Protein AF-A0A7Z9FI99-F1 (afdb_monomer_lite)

Radius of gyration: 25.98 Å; chains: 1; bounding box: 63×35×68 Å

Structure (mmCIF, N/CA/C/O backbone):
data_AF-A0A7Z9FI99-F1
#
_entry.id   AF-A0A7Z9FI99-F1
#
loop_
_atom_site.group_PDB
_atom_site.id
_atom_site.type_symbol
_atom_site.label_atom_id
_atom_site.label_alt_id
_atom_site.label_comp_id
_atom_site.label_asym_id
_atom_site.label_entity_id
_atom_site.label_seq_id
_atom_site.pdbx_PDB_ins_code
_atom_site.Cartn_x
_atom_site.Cartn_y
_atom_site.Cartn_z
_atom_site.occupancy
_atom_site.B_iso_or_equiv
_atom_site.auth_seq_id
_atom_site.auth_comp_id
_atom_site.auth_asym_id
_atom_site.auth_atom_id
_atom_site.pdbx_PDB_model_num
ATOM 1 N N . MET A 1 1 ? -11.075 26.178 9.720 1.00 32.91 1 MET A N 1
ATOM 2 C CA . MET A 1 1 ? -12.039 25.448 8.872 1.00 32.91 1 MET A CA 1
ATOM 3 C C . MET A 1 1 ? -12.674 24.389 9.746 1.00 32.91 1 MET A C 1
ATOM 5 O O . MET A 1 1 ? -11.974 23.512 10.228 1.00 32.91 1 MET A O 1
ATOM 9 N N . SER A 1 2 ? -13.945 24.579 10.071 1.00 29.12 2 SER A N 1
ATOM 10 C CA . SER A 1 2 ? -14.740 23.749 10.973 1.00 29.12 2 SER A CA 1
ATOM 11 C C . SER A 1 2 ? -14.929 22.364 10.360 1.00 29.12 2 SER A C 1
ATOM 13 O O . SER A 1 2 ? -15.694 22.192 9.416 1.00 29.12 2 SER A O 1
ATOM 15 N N . SER A 1 3 ? -14.191 21.380 10.868 1.00 31.80 3 SER A N 1
ATOM 16 C CA . SER A 1 3 ? -14.395 19.970 10.558 1.00 31.80 3 SER A CA 1
ATOM 17 C C . SER A 1 3 ? -15.743 19.541 11.132 1.00 31.80 3 SER A C 1
ATOM 19 O O . SER A 1 3 ? -15.850 19.249 12.322 1.00 31.80 3 SER A O 1
ATOM 21 N N . SER A 1 4 ? -16.784 19.545 10.303 1.00 35.53 4 SER A N 1
ATOM 22 C CA . SER A 1 4 ? -18.056 18.916 10.637 1.00 35.53 4 SER A CA 1
ATOM 23 C C . SER A 1 4 ? -17.810 17.417 10.793 1.00 35.53 4 SER A C 1
ATOM 25 O O . SER A 1 4 ? -17.654 16.689 9.811 1.00 35.53 4 SER A O 1
ATOM 27 N N . SER A 1 5 ? -17.724 16.957 12.038 1.00 40.81 5 SER A N 1
ATOM 28 C CA . SER A 1 5 ? -17.792 15.547 12.392 1.00 40.81 5 SER A CA 1
ATOM 29 C C . SER A 1 5 ? -19.152 15.026 11.934 1.00 40.81 5 SER A C 1
ATOM 31 O O . SER A 1 5 ? -20.170 15.210 12.594 1.00 40.81 5 SER A O 1
ATOM 33 N N . HIS A 1 6 ? -19.194 14.420 10.747 1.00 44.72 6 HIS A N 1
ATOM 34 C CA . HIS A 1 6 ? -20.364 13.675 10.307 1.00 44.72 6 HIS A CA 1
ATOM 35 C C . HIS A 1 6 ? -20.538 12.484 11.251 1.00 44.72 6 HIS A C 1
ATOM 37 O O . HIS A 1 6 ? -19.888 11.450 11.096 1.00 44.72 6 HIS A O 1
ATOM 43 N N . PHE A 1 7 ? -21.387 12.665 12.259 1.00 43.06 7 PHE A N 1
ATOM 44 C CA . PHE A 1 7 ? -21.959 11.588 13.046 1.00 43.06 7 PHE A CA 1
ATOM 45 C C . PHE A 1 7 ? -22.950 10.863 12.138 1.00 43.06 7 PHE A C 1
ATOM 47 O O . PHE A 1 7 ? -24.075 11.322 11.949 1.00 43.06 7 PHE A O 1
ATOM 54 N N . SER A 1 8 ? -22.542 9.751 11.525 1.00 43.69 8 SER A N 1
ATOM 55 C CA . SER A 1 8 ? -23.536 8.855 10.945 1.00 43.69 8 SER A CA 1
ATOM 56 C C . SER A 1 8 ? -24.267 8.194 12.106 1.00 43.69 8 SER A C 1
ATOM 58 O O . SER A 1 8 ? -23.692 7.359 12.805 1.00 43.69 8 SER A O 1
ATOM 60 N N . SER A 1 9 ? -25.535 8.536 12.312 1.00 44.75 9 SER A N 1
ATOM 61 C CA . SER A 1 9 ? -26.458 7.757 13.141 1.00 44.75 9 SER A CA 1
ATOM 62 C C . SER A 1 9 ? -26.811 6.444 12.428 1.00 44.75 9 SER A C 1
ATOM 64 O O . SER A 1 9 ? -27.977 6.157 12.171 1.00 44.75 9 SER A O 1
ATOM 66 N N . ASN A 1 10 ? -25.801 5.677 12.020 1.00 54.34 10 ASN A N 1
ATOM 67 C CA . ASN A 1 10 ? -25.995 4.359 11.448 1.00 54.34 10 ASN A CA 1
ATOM 68 C C . ASN A 1 10 ? -26.282 3.415 12.612 1.00 54.34 10 ASN A C 1
ATOM 70 O O . ASN A 1 10 ? -25.398 3.133 13.427 1.00 54.34 10 ASN A O 1
ATOM 74 N N . SER A 1 11 ? -27.533 2.964 12.697 1.00 63.88 11 SER A N 1
ATOM 75 C CA . SER A 1 11 ? -27.940 1.883 13.586 1.00 63.88 11 SER A CA 1
ATOM 76 C C . SER A 1 11 ? -27.088 0.653 13.280 1.00 63.88 11 SER A C 1
ATOM 78 O O . SER A 1 11 ? -27.093 0.159 12.149 1.00 63.88 11 SER A O 1
ATOM 80 N N . LEU A 1 12 ? -26.330 0.181 14.268 1.00 73.00 12 LEU A N 1
ATOM 81 C CA . LEU A 1 12 ? -25.590 -1.070 14.146 1.00 73.00 12 LEU A CA 1
ATOM 82 C C . LEU A 1 12 ? -26.586 -2.219 13.974 1.00 73.00 12 LEU A C 1
ATOM 84 O O . LEU A 1 12 ? -27.593 -2.282 14.676 1.00 73.00 12 LEU A O 1
ATOM 88 N N . LEU A 1 13 ? -26.302 -3.119 13.035 1.00 79.94 13 LEU A N 1
ATOM 89 C CA . LEU A 1 13 ? -27.069 -4.353 12.874 1.00 79.94 13 LEU A CA 1
ATOM 90 C C . LEU A 1 13 ? -26.830 -5.273 14.077 1.00 79.94 13 LEU A C 1
ATOM 92 O O . LEU A 1 13 ? -25.814 -5.143 14.761 1.00 79.94 13 LEU A O 1
ATOM 96 N N . SER A 1 14 ? -27.715 -6.237 14.316 1.00 79.69 14 SER A N 1
ATOM 97 C CA . SER A 1 14 ? -27.491 -7.235 15.363 1.00 79.69 14 SER A CA 1
ATOM 98 C C . SER A 1 14 ? -26.205 -8.026 15.099 1.00 79.69 14 SER A C 1
ATOM 100 O O . SER A 1 14 ? -26.008 -8.537 13.993 1.00 79.69 14 SER A O 1
ATOM 102 N N . GLY A 1 15 ? -25.326 -8.139 16.092 1.00 84.44 15 GLY A N 1
ATOM 103 C CA . GLY A 1 15 ? -24.052 -8.841 15.935 1.00 84.44 15 GLY A CA 1
ATOM 104 C C . GLY A 1 15 ? -23.018 -8.496 17.001 1.00 84.44 15 GLY A C 1
ATOM 105 O O . GLY A 1 15 ? -23.261 -7.675 17.883 1.00 84.44 15 GLY A O 1
ATOM 106 N N . SER A 1 16 ? -21.852 -9.137 16.909 1.00 85.69 16 SER A N 1
ATOM 107 C CA . SER A 1 16 ? -20.703 -8.842 17.766 1.00 85.69 16 SER A CA 1
ATOM 108 C C . SER A 1 16 ? -19.794 -7.810 17.101 1.00 85.69 16 SER A C 1
ATOM 110 O O . SER A 1 16 ? -19.439 -7.940 15.926 1.00 85.69 16 SER A O 1
ATOM 112 N N . TYR A 1 17 ? -19.415 -6.788 17.861 1.00 86.06 17 TYR A N 1
ATOM 113 C CA . TYR A 1 17 ? -18.590 -5.681 17.404 1.00 86.06 17 TYR A CA 1
ATOM 114 C C . TYR A 1 17 ? -17.382 -5.497 18.307 1.00 86.06 17 TYR A C 1
ATOM 116 O O . TYR A 1 17 ? -17.438 -5.696 19.520 1.00 86.06 17 TYR A O 1
ATOM 124 N N . GLN A 1 18 ? -16.296 -5.048 17.688 1.00 86.62 18 GLN A N 1
ATOM 125 C CA . GLN A 1 18 ? -15.113 -4.568 18.380 1.00 86.62 18 GLN A CA 1
ATOM 126 C C . GLN A 1 18 ? -14.880 -3.117 17.994 1.00 86.62 18 GLN A C 1
ATOM 128 O O . GLN A 1 18 ? -14.892 -2.760 16.810 1.00 86.62 18 GLN A O 1
ATOM 133 N N . GLY A 1 19 ? -14.661 -2.284 18.998 1.00 85.06 19 GLY A N 1
ATOM 134 C CA . GLY A 1 19 ? -14.505 -0.856 18.818 1.00 85.06 19 GLY A CA 1
ATOM 135 C C . GLY A 1 19 ? -13.502 -0.273 19.790 1.00 85.06 19 GLY A C 1
ATOM 136 O O . GLY A 1 19 ? -13.076 -0.908 20.752 1.00 85.06 19 GLY A O 1
ATOM 137 N N . ARG A 1 20 ? -13.112 0.962 19.511 1.00 84.06 20 ARG A N 1
ATOM 138 C CA . ARG A 1 20 ? -12.247 1.742 20.381 1.00 84.06 20 ARG A CA 1
ATOM 139 C C . ARG A 1 20 ? -13.012 2.934 20.913 1.00 84.06 20 ARG A C 1
ATOM 141 O O . ARG A 1 20 ? -13.595 3.680 20.132 1.00 84.06 20 ARG A O 1
ATOM 148 N N . VAL A 1 21 ? -12.979 3.131 22.219 1.00 83.06 21 VAL A N 1
ATOM 149 C CA . VAL A 1 21 ? -13.642 4.264 22.859 1.00 83.06 21 VAL A CA 1
ATOM 150 C C . VAL A 1 21 ? -12.793 5.509 22.647 1.00 83.06 21 VAL A C 1
ATOM 152 O O . VAL A 1 21 ? -11.609 5.523 22.978 1.00 83.06 21 VAL A O 1
ATOM 155 N N . LEU A 1 22 ? -13.385 6.544 22.062 1.00 79.06 22 LEU A N 1
ATOM 156 C CA . LEU A 1 22 ? -12.729 7.833 21.841 1.00 79.06 22 LEU A CA 1
ATOM 157 C C . LEU A 1 22 ? -13.122 8.860 22.890 1.00 79.06 22 LEU A C 1
ATOM 159 O O . LEU A 1 22 ? -12.303 9.698 23.241 1.00 79.06 22 LEU A O 1
ATOM 163 N N . GLU A 1 23 ? -14.351 8.783 23.389 1.00 79.25 23 GLU A N 1
ATOM 164 C CA . GLU A 1 23 ? -14.866 9.704 24.392 1.00 79.25 23 GLU A CA 1
ATOM 165 C C . GLU A 1 23 ? -15.951 9.009 25.219 1.00 79.25 23 GLU A C 1
ATOM 167 O O . GLU A 1 23 ? -16.743 8.222 24.688 1.00 79.25 23 GLU A O 1
ATOM 172 N N . VAL A 1 24 ? -15.978 9.298 26.520 1.00 77.56 24 VAL A N 1
ATOM 173 C CA . VAL A 1 24 ? -17.020 8.853 27.451 1.00 77.56 24 VAL A CA 1
ATOM 174 C C . VAL A 1 24 ? -17.739 10.098 27.955 1.00 77.56 24 VAL A C 1
ATOM 176 O O . VAL A 1 24 ? -17.158 10.908 28.670 1.00 77.56 24 VAL A O 1
ATOM 179 N N . ILE A 1 25 ? -18.999 10.251 27.563 1.00 74.75 25 ILE A N 1
ATOM 180 C CA . ILE A 1 25 ? -19.876 11.347 27.967 1.00 74.75 25 ILE A CA 1
ATOM 181 C C . ILE A 1 25 ? -20.773 10.807 29.086 1.00 74.75 25 ILE A C 1
ATOM 183 O O . ILE A 1 25 ? -21.772 10.125 28.837 1.00 74.75 25 ILE A O 1
ATOM 187 N N . CYS A 1 26 ? -20.385 1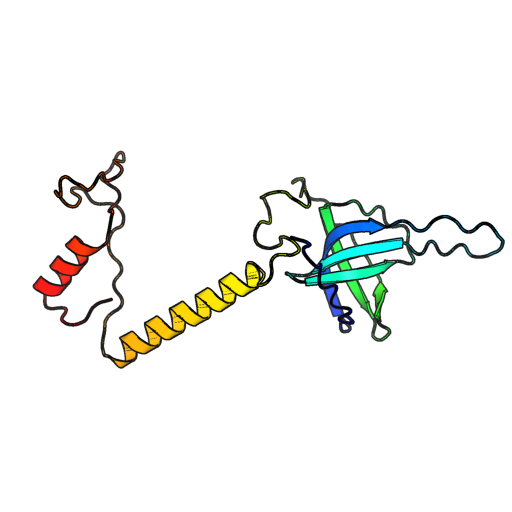1.082 30.331 1.00 59.41 26 CYS A N 1
ATOM 188 C CA . CYS A 1 26 ? -21.190 10.761 31.507 1.00 59.41 26 CYS A CA 1
ATOM 189 C C . CYS A 1 26 ? -22.352 11.764 31.599 1.00 59.41 26 CYS A C 1
ATOM 191 O O . CYS A 1 26 ? -22.127 12.971 31.512 1.00 59.41 26 CYS A O 1
ATOM 193 N N . GLY A 1 27 ? -23.589 11.282 31.715 1.00 52.50 27 GLY A N 1
ATOM 194 C CA . GLY A 1 27 ? -24.745 12.152 31.940 1.00 52.50 27 GLY A CA 1
ATOM 195 C C . GLY A 1 27 ? -24.831 12.569 33.407 1.00 52.50 27 GLY A C 1
ATOM 196 O O . GLY A 1 27 ? -24.669 11.721 34.280 1.00 52.50 27 GLY A O 1
ATOM 197 N N . ASP A 1 28 ? -25.102 13.849 33.676 1.00 38.56 28 ASP A N 1
ATOM 198 C CA . ASP A 1 28 ? -25.321 14.349 35.038 1.00 38.56 28 ASP A CA 1
ATOM 199 C C . ASP A 1 28 ? -26.450 13.582 35.744 1.00 38.56 28 ASP A C 1
ATOM 201 O O . ASP A 1 28 ? -27.520 13.338 35.170 1.00 38.56 28 ASP A O 1
ATOM 205 N N . GLU A 1 29 ? -26.215 13.236 37.012 1.00 39.59 29 GLU A N 1
ATOM 206 C CA . GLU A 1 29 ? -27.205 12.642 37.906 1.00 39.59 29 GLU A CA 1
ATOM 207 C C . GLU A 1 29 ? -28.445 13.541 37.980 1.00 39.59 29 GLU A C 1
ATOM 209 O O . GLU A 1 29 ? -28.430 14.613 38.587 1.00 39.59 29 GLU A O 1
ATOM 214 N N . LYS A 1 30 ? -29.566 13.102 37.398 1.00 34.16 30 LYS A N 1
ATOM 215 C CA . LYS A 1 30 ? -30.858 13.655 37.799 1.00 34.16 30 LYS A CA 1
ATOM 216 C C . LYS A 1 30 ? -31.265 13.000 39.110 1.00 34.16 30 LYS A C 1
ATOM 218 O O . LYS A 1 30 ? -31.729 11.862 39.138 1.00 34.16 30 LYS A O 1
ATOM 223 N N . SER A 1 31 ? -31.101 13.754 40.190 1.00 38.47 31 SER A N 1
ATOM 224 C CA . SER A 1 31 ? -31.759 13.516 41.465 1.00 38.47 31 SER A CA 1
ATOM 225 C C . SER A 1 31 ? -33.2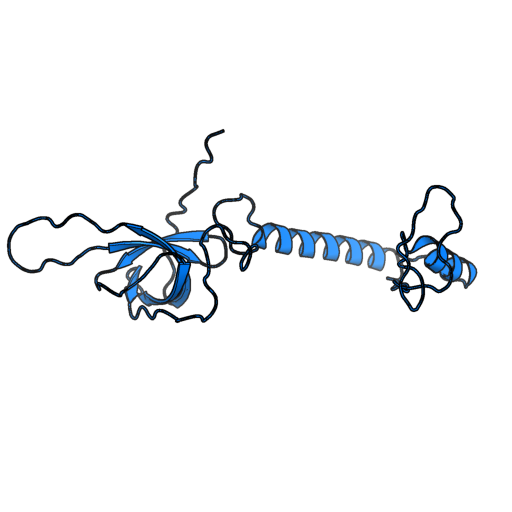79 13.510 41.273 1.00 38.47 31 SER A C 1
ATOM 227 O O . SER A 1 31 ? -33.894 14.546 41.025 1.00 38.47 31 SER A O 1
ATOM 229 N N . ASN A 1 32 ? -33.885 12.321 41.306 1.00 33.22 32 ASN A N 1
ATOM 230 C CA . ASN A 1 32 ? -34.986 11.972 42.214 1.00 33.22 32 ASN A CA 1
ATOM 231 C C . ASN A 1 32 ? -35.587 10.597 41.864 1.00 33.22 32 ASN A C 1
ATOM 233 O O . ASN A 1 32 ? -36.047 10.366 40.753 1.00 33.22 32 ASN A O 1
ATOM 237 N N . GLU A 1 33 ? -35.578 9.742 42.888 1.00 38.72 33 GLU A N 1
ATOM 238 C CA . GLU A 1 33 ? -36.429 8.579 43.177 1.00 38.72 33 GLU A CA 1
ATOM 239 C C . GLU A 1 33 ? -36.600 7.440 42.144 1.00 38.72 33 GLU A C 1
ATOM 241 O O . GLU A 1 33 ? -37.299 7.530 41.142 1.00 38.72 33 GLU A O 1
ATOM 246 N N . SER A 1 34 ? -36.064 6.281 42.562 1.00 41.00 34 SER A N 1
ATOM 247 C CA . SER A 1 34 ? -36.273 4.898 42.098 1.00 41.00 34 SER A CA 1
ATOM 248 C C . SER A 1 34 ? -35.816 4.560 40.669 1.00 41.00 34 SER A C 1
ATOM 250 O O . SER A 1 34 ? -36.427 4.941 39.681 1.00 41.00 34 SER A O 1
ATOM 252 N N . THR A 1 35 ? -34.740 3.760 40.598 1.00 39.19 35 THR A N 1
ATOM 253 C CA . THR A 1 35 ? -34.000 3.282 39.407 1.00 39.19 35 THR A CA 1
ATOM 254 C C . THR A 1 35 ? -33.246 4.361 38.626 1.00 39.19 35 THR A C 1
ATOM 256 O O . THR A 1 35 ? -33.609 4.740 37.518 1.00 39.19 35 THR A O 1
ATOM 259 N N . SER A 1 36 ? -32.132 4.830 39.194 1.00 38.34 36 SER A N 1
ATOM 260 C CA . SER A 1 36 ? -31.138 5.635 38.478 1.00 38.34 36 SER A CA 1
ATOM 261 C C . SER A 1 36 ? -30.371 4.761 37.472 1.00 38.34 36 SER A C 1
ATOM 263 O O . SER A 1 36 ? -29.263 4.303 37.751 1.00 38.34 36 SER A O 1
ATOM 265 N N . GLU A 1 37 ? -30.968 4.485 36.310 1.00 44.91 37 GLU A N 1
ATOM 266 C CA . GLU A 1 37 ? -30.217 3.984 35.155 1.00 44.91 37 GLU A CA 1
ATOM 267 C C . GLU A 1 37 ? -29.263 5.096 34.699 1.00 44.91 37 GLU A C 1
ATOM 269 O O . GLU A 1 37 ? -29.672 6.090 34.093 1.00 44.91 37 GLU A O 1
ATOM 274 N N . ILE A 1 38 ? -27.981 4.961 35.044 1.00 52.28 38 ILE A N 1
ATOM 275 C CA . ILE A 1 38 ? -26.934 5.859 34.561 1.00 52.28 38 ILE A CA 1
ATOM 276 C C . ILE A 1 38 ? -26.775 5.588 33.063 1.00 52.28 38 ILE A C 1
ATOM 278 O O . ILE A 1 38 ? -26.142 4.619 32.653 1.00 52.28 38 ILE A O 1
ATOM 282 N N . ASN A 1 39 ? -27.377 6.446 32.243 1.00 61.88 39 ASN A N 1
ATOM 283 C CA . ASN A 1 39 ? -27.254 6.384 30.792 1.00 61.88 39 ASN A CA 1
ATOM 284 C C . ASN A 1 39 ? -25.939 7.038 30.358 1.00 61.88 39 ASN A C 1
ATOM 286 O O . ASN A 1 39 ? -25.902 8.220 30.002 1.00 61.88 39 ASN A O 1
ATOM 290 N N . ASN A 1 40 ? -24.858 6.262 30.367 1.00 70.56 40 ASN A N 1
ATOM 291 C CA . ASN A 1 40 ? -23.574 6.715 29.843 1.00 70.56 40 ASN A CA 1
ATOM 292 C C . ASN A 1 40 ? -23.596 6.669 28.316 1.00 70.56 40 ASN A C 1
ATOM 294 O O . ASN A 1 40 ? -23.893 5.632 27.716 1.00 70.56 40 ASN A O 1
ATOM 298 N N . LYS A 1 41 ? -23.256 7.789 27.672 1.00 81.44 41 LYS A N 1
ATOM 299 C CA . LYS A 1 41 ? -23.053 7.831 26.222 1.00 81.44 41 LYS A CA 1
ATOM 300 C C . LYS A 1 41 ? -21.571 7.681 25.930 1.00 81.44 41 LYS A C 1
ATOM 302 O O . LYS A 1 41 ? -20.754 8.408 26.480 1.00 81.44 41 LYS A O 1
ATOM 307 N N . ILE A 1 42 ? -21.215 6.771 25.037 1.00 83.00 42 ILE A N 1
ATOM 308 C CA . ILE A 1 42 ? -19.833 6.614 24.582 1.00 83.00 42 ILE A CA 1
ATOM 309 C C . ILE A 1 42 ? -19.743 6.839 23.081 1.00 83.00 42 ILE A C 1
ATOM 311 O O . ILE A 1 42 ? -20.626 6.432 22.324 1.00 83.00 42 ILE A O 1
ATOM 315 N N . ILE A 1 43 ? -18.659 7.477 22.650 1.00 84.00 43 ILE A N 1
ATOM 316 C CA . ILE A 1 43 ? -18.294 7.571 21.240 1.00 84.00 43 ILE A CA 1
ATOM 317 C C . ILE A 1 43 ? -17.273 6.476 20.967 1.00 84.00 43 ILE A C 1
ATOM 319 O O . ILE A 1 43 ? -16.187 6.445 21.550 1.00 84.00 43 ILE A O 1
ATOM 323 N N . VAL A 1 44 ? -17.636 5.573 20.065 1.00 84.12 44 VAL A N 1
ATOM 324 C CA . VAL A 1 44 ? -16.843 4.404 19.707 1.00 84.12 44 VAL A CA 1
ATOM 325 C C . VAL A 1 44 ? -16.496 4.467 18.237 1.00 84.12 44 VAL A C 1
ATOM 327 O O . VAL A 1 44 ? -17.357 4.646 17.378 1.00 84.12 44 VAL A O 1
ATOM 330 N N . LEU A 1 45 ? -15.220 4.271 17.942 1.00 82.81 45 LEU A N 1
ATOM 331 C CA . LEU A 1 45 ? -14.745 4.038 16.596 1.00 82.81 45 LEU A CA 1
ATOM 332 C C . LEU A 1 45 ? -14.819 2.542 16.286 1.00 82.81 45 LEU A C 1
ATOM 334 O O . LEU A 1 45 ? -14.091 1.738 16.875 1.00 82.81 45 LEU A O 1
ATOM 338 N N . ILE A 1 46 ? -15.679 2.174 15.342 1.00 84.56 46 ILE A N 1
ATOM 339 C CA . ILE A 1 46 ? -15.807 0.811 14.824 1.00 84.56 46 ILE A CA 1
ATOM 340 C C . ILE A 1 46 ? -15.241 0.825 13.412 1.00 84.56 46 ILE A C 1
ATOM 342 O O . ILE A 1 46 ? -15.762 1.510 12.535 1.00 84.56 46 ILE A O 1
ATOM 346 N N . LYS A 1 47 ? -14.156 0.073 13.193 1.00 80.38 47 LYS A N 1
ATOM 347 C CA . LYS A 1 47 ? -13.332 0.174 11.975 1.00 80.38 47 LYS A CA 1
ATOM 348 C C . LYS A 1 47 ? -12.847 1.622 11.777 1.00 80.38 47 LYS A C 1
ATOM 350 O O . LYS A 1 47 ? -11.898 2.031 12.440 1.00 80.38 47 LYS A O 1
ATOM 355 N N . ASP A 1 48 ? -13.500 2.364 10.891 1.00 77.62 48 ASP A N 1
ATOM 356 C CA . ASP A 1 48 ? -13.242 3.750 10.515 1.00 77.62 48 ASP A CA 1
ATOM 357 C C . ASP A 1 48 ? -14.466 4.670 10.677 1.00 77.62 48 ASP A C 1
ATOM 359 O O . ASP A 1 48 ? -14.416 5.827 10.261 1.00 77.62 48 ASP A O 1
ATOM 363 N N . GLN A 1 49 ? -15.552 4.181 11.286 1.00 80.50 49 GLN A N 1
ATOM 364 C CA . GLN A 1 49 ? -16.791 4.932 11.498 1.00 80.50 49 GLN A CA 1
ATOM 365 C C . GLN A 1 49 ? -17.039 5.226 12.976 1.00 80.50 49 GLN A C 1
ATOM 367 O O . GLN A 1 49 ? -16.773 4.400 13.852 1.00 80.50 49 GLN A O 1
ATOM 372 N N . LEU A 1 50 ? -17.548 6.429 13.242 1.00 83.31 50 LEU A N 1
ATOM 373 C CA . LEU A 1 50 ? -17.923 6.880 14.576 1.00 83.31 50 LEU A CA 1
ATOM 374 C C . LEU A 1 50 ? -19.362 6.477 14.876 1.00 83.31 50 LEU A C 1
ATOM 376 O O . LEU A 1 50 ? -20.273 6.818 14.124 1.00 83.31 50 LEU A O 1
ATOM 380 N N . HIS A 1 51 ? -19.555 5.811 16.008 1.00 83.00 51 HIS A N 1
ATOM 381 C CA . HIS A 1 51 ? -20.860 5.425 16.519 1.00 83.00 51 HIS A CA 1
ATOM 382 C C . HIS A 1 51 ? -21.026 5.926 17.949 1.00 83.00 51 HIS A C 1
ATOM 384 O O . HIS A 1 51 ? -20.156 5.728 18.796 1.00 83.00 51 HIS A O 1
ATOM 390 N N . THR A 1 52 ? -22.168 6.550 18.219 1.00 84.06 52 THR A N 1
ATOM 391 C CA . THR A 1 52 ? -22.570 6.914 19.578 1.00 84.06 52 THR A CA 1
ATOM 392 C C . THR A 1 52 ? -23.405 5.777 20.152 1.00 84.06 52 THR A C 1
ATOM 394 O O . THR A 1 52 ? -24.453 5.447 19.597 1.00 84.06 52 THR A O 1
ATOM 397 N N . LEU A 1 53 ? -22.956 5.183 21.254 1.00 82.56 53 LEU A N 1
ATOM 398 C CA . LEU A 1 53 ? -23.652 4.098 21.948 1.00 82.56 53 LEU A CA 1
ATOM 399 C C . LEU A 1 53 ? -24.145 4.583 23.311 1.00 82.56 53 LEU A C 1
ATOM 401 O O . LEU A 1 53 ? -23.494 5.409 23.947 1.00 82.56 53 LEU A O 1
ATOM 405 N N . SER A 1 54 ? -25.290 4.063 23.755 1.00 78.38 54 SER A N 1
ATOM 406 C CA . SER A 1 54 ? -25.804 4.277 25.114 1.00 78.38 54 SER A CA 1
ATOM 407 C C . SER A 1 54 ? -25.640 2.984 25.908 1.00 78.38 54 SER A C 1
ATOM 409 O O . SER A 1 54 ? -26.085 1.931 25.452 1.00 78.38 54 SER A O 1
ATOM 411 N N . LEU A 1 55 ? -24.981 3.062 27.061 1.00 74.88 55 LEU A N 1
ATOM 412 C CA . LEU A 1 55 ? -24.795 1.952 27.994 1.00 74.88 55 LEU A CA 1
ATOM 413 C C . LEU A 1 55 ? -25.728 2.118 29.189 1.00 74.88 55 LEU A C 1
ATOM 415 O O . LEU A 1 55 ? -25.834 3.218 29.728 1.00 74.88 55 LEU A O 1
ATOM 419 N N . GLN A 1 56 ? -26.334 1.011 29.621 1.00 66.06 56 GLN A N 1
ATOM 420 C CA . GLN A 1 56 ? -27.100 0.938 30.871 1.00 66.06 56 GLN A CA 1
ATOM 421 C C . GLN A 1 56 ? -26.233 0.504 32.069 1.00 66.06 56 GLN A C 1
ATOM 423 O O . GLN A 1 56 ? -26.623 0.698 33.217 1.00 66.06 56 GLN A O 1
ATOM 428 N N . GLU A 1 57 ? -25.047 -0.065 31.822 1.00 64.19 57 GLU A N 1
ATOM 429 C CA . GLU A 1 57 ? -24.122 -0.528 32.861 1.00 64.19 57 GLU A CA 1
ATOM 430 C C . GLU A 1 57 ? -22.924 0.419 33.002 1.00 64.19 57 GLU A C 1
ATOM 432 O O . GLU A 1 57 ? -22.306 0.824 32.013 1.00 64.19 57 GLU A O 1
ATOM 437 N N . ASN A 1 58 ? -22.546 0.729 34.247 1.00 58.44 58 ASN A N 1
ATOM 438 C CA . ASN A 1 58 ? -21.344 1.502 34.555 1.00 58.44 58 ASN A CA 1
ATOM 439 C C . ASN A 1 58 ? -20.102 0.597 34.486 1.00 58.44 58 ASN A C 1
ATOM 441 O O . ASN A 1 58 ? -19.503 0.228 35.497 1.00 58.44 58 ASN A O 1
ATOM 445 N N . VAL A 1 59 ? -19.754 0.170 33.275 1.00 63.78 59 VAL A N 1
ATOM 446 C CA . VAL A 1 59 ? -18.494 -0.529 33.019 1.00 63.78 59 VAL A CA 1
ATOM 447 C C . VAL A 1 59 ? -17.384 0.519 33.087 1.00 63.78 59 VAL A C 1
ATOM 449 O O . VAL A 1 59 ? -17.528 1.585 32.494 1.00 63.78 59 VAL A O 1
ATOM 452 N N . GLY A 1 60 ? -16.291 0.231 33.806 1.00 65.75 60 GLY A N 1
ATOM 453 C CA . GLY A 1 60 ? -15.107 1.095 33.951 1.00 65.75 60 GLY A CA 1
ATOM 454 C C . GLY A 1 60 ? -14.367 1.320 32.628 1.00 65.75 60 GLY A C 1
ATOM 455 O O . GLY A 1 60 ? -13.252 0.841 32.425 1.00 65.75 60 GLY A O 1
ATOM 456 N N . ILE A 1 61 ? -15.031 1.998 31.701 1.00 74.88 61 ILE A N 1
ATOM 457 C CA . ILE A 1 61 ? -14.581 2.306 30.358 1.00 74.88 61 ILE A CA 1
ATOM 458 C C . ILE A 1 61 ? -13.830 3.628 30.424 1.00 74.88 61 ILE A C 1
ATOM 460 O O . ILE A 1 61 ? -14.336 4.630 30.922 1.00 74.88 61 ILE A O 1
ATOM 464 N N . PHE A 1 62 ? -12.621 3.626 29.882 1.00 75.75 62 PHE A N 1
ATOM 465 C CA . PHE A 1 62 ? -11.779 4.806 29.767 1.00 75.75 62 PHE A CA 1
ATOM 466 C C . PHE A 1 62 ? -11.544 5.142 28.293 1.00 75.75 62 PHE A C 1
ATOM 468 O O . PHE A 1 62 ? -11.657 4.290 27.407 1.00 75.75 62 PHE A O 1
ATOM 475 N N . GLN A 1 63 ? -11.212 6.401 28.021 1.00 77.88 63 GLN A N 1
ATOM 476 C CA . GLN A 1 63 ? -10.816 6.840 26.688 1.00 77.88 63 GLN A CA 1
ATOM 477 C C . GLN A 1 63 ? -9.598 6.043 26.199 1.00 77.88 63 GLN A C 1
ATOM 479 O O . GLN A 1 63 ? -8.631 5.856 26.929 1.00 77.88 63 GLN A O 1
ATOM 484 N N . GLY A 1 64 ? -9.648 5.561 24.959 1.00 75.62 64 GLY A N 1
ATOM 485 C CA . GLY A 1 64 ? -8.612 4.718 24.365 1.00 75.62 64 GLY A CA 1
ATOM 486 C C . GLY A 1 64 ? -8.825 3.216 24.562 1.00 75.62 64 GLY A C 1
ATOM 487 O O . GLY A 1 64 ? -8.176 2.434 23.864 1.00 75.62 64 GLY A O 1
ATOM 488 N N . ALA A 1 65 ? -9.754 2.800 25.432 1.00 80.31 65 ALA A N 1
ATOM 489 C CA . ALA A 1 65 ? -10.046 1.394 25.683 1.00 80.31 65 ALA A CA 1
ATOM 490 C C . ALA A 1 65 ? -10.556 0.668 24.426 1.00 80.31 65 ALA A C 1
ATOM 492 O O . ALA A 1 65 ? -11.369 1.200 23.661 1.00 80.31 65 ALA A O 1
ATOM 493 N N . LEU A 1 66 ? -10.100 -0.571 24.237 1.00 83.12 66 LEU A N 1
ATOM 494 C CA . LEU A 1 66 ? -10.678 -1.497 23.269 1.00 83.12 66 LEU A CA 1
ATOM 495 C C . LEU A 1 66 ? -11.832 -2.238 23.938 1.00 83.12 66 LEU A C 1
ATOM 497 O O . LEU A 1 66 ? -11.672 -2.804 25.020 1.00 83.12 66 LEU A O 1
ATOM 501 N N . ILE A 1 67 ? -12.993 -2.211 23.295 1.00 85.94 67 ILE A N 1
ATOM 502 C CA . ILE A 1 67 ? -14.205 -2.850 23.792 1.00 85.94 67 ILE A CA 1
ATOM 503 C C . ILE A 1 67 ? -14.728 -3.862 22.780 1.00 85.94 67 ILE A C 1
ATOM 505 O O . ILE A 1 67 ? -14.724 -3.620 21.571 1.00 85.94 67 ILE A O 1
ATOM 509 N N . SER A 1 68 ? -15.220 -4.976 23.302 1.00 86.38 68 SER A N 1
ATOM 510 C CA . SER A 1 68 ? -15.985 -5.982 22.573 1.00 86.38 68 SER A CA 1
ATOM 511 C C . SER A 1 68 ? -17.413 -5.966 23.122 1.00 86.38 68 SER A C 1
ATOM 513 O O . SER A 1 68 ? -17.591 -6.006 24.338 1.00 86.38 68 SER A O 1
ATOM 515 N N . PHE A 1 69 ? -18.426 -5.865 22.262 1.00 87.75 69 PHE A N 1
ATOM 516 C CA . PHE A 1 69 ? -19.832 -5.779 22.675 1.00 87.75 69 PHE A CA 1
ATOM 517 C C . PHE A 1 69 ? -20.769 -6.465 21.676 1.00 87.75 69 PHE A C 1
ATOM 519 O O . PHE A 1 69 ? -20.422 -6.653 20.509 1.00 87.75 69 PHE A O 1
ATOM 526 N N . GLU A 1 70 ? -21.960 -6.845 22.130 1.00 85.00 70 GLU A N 1
ATOM 527 C CA . GLU A 1 70 ? -23.020 -7.401 21.288 1.00 85.00 70 GLU A CA 1
ATOM 528 C C . GLU A 1 70 ? -24.146 -6.378 21.120 1.00 85.00 70 GLU A C 1
ATOM 530 O O . GLU A 1 70 ? -24.520 -5.685 22.062 1.00 85.00 70 GLU A O 1
ATOM 535 N N . VAL A 1 71 ? -24.684 -6.265 19.908 1.00 84.50 71 VAL A N 1
ATOM 536 C CA . VAL A 1 71 ? -25.872 -5.457 19.616 1.00 84.50 71 VAL A CA 1
ATOM 537 C C . VAL A 1 71 ? -27.039 -6.408 19.381 1.00 84.50 71 VAL A C 1
ATOM 539 O O . VAL A 1 71 ? -26.954 -7.299 18.534 1.00 84.50 71 VAL A O 1
ATOM 542 N N . THR A 1 72 ? -28.117 -6.226 20.140 1.00 78.94 72 THR A N 1
ATOM 543 C CA . THR A 1 72 ? -29.370 -6.985 20.001 1.00 78.94 72 THR A CA 1
ATOM 544 C C . THR A 1 72 ? -30.199 -6.495 18.810 1.00 78.94 72 THR A C 1
ATOM 546 O O . THR A 1 72 ? -29.956 -5.414 18.275 1.00 78.94 72 THR A O 1
ATOM 549 N N . GLU A 1 73 ? -31.225 -7.252 18.409 1.00 71.75 73 GLU A N 1
ATOM 550 C CA . GLU A 1 73 ? -32.160 -6.860 17.333 1.00 71.75 73 GLU A CA 1
ATOM 551 C C . GLU A 1 73 ? -32.863 -5.516 17.602 1.00 71.75 73 GLU A C 1
ATOM 553 O O . GLU A 1 73 ? -33.208 -4.793 16.672 1.00 71.75 73 GLU A O 1
ATOM 558 N N . ASN A 1 74 ? -32.990 -5.134 18.876 1.00 66.31 74 ASN A N 1
ATOM 559 C CA . ASN A 1 74 ? -33.572 -3.861 19.307 1.00 66.31 74 ASN A CA 1
ATOM 560 C C . ASN A 1 74 ? -32.560 -2.698 19.314 1.00 66.31 74 ASN A C 1
ATOM 562 O O . ASN A 1 74 ? -32.871 -1.613 19.806 1.00 66.31 74 ASN A O 1
ATOM 566 N N . GLY A 1 75 ? -31.328 -2.925 18.844 1.00 67.62 75 GLY A N 1
ATOM 567 C CA . GLY A 1 75 ? -30.254 -1.931 18.835 1.00 67.62 75 GLY A CA 1
ATOM 568 C C . GLY A 1 75 ? -29.644 -1.645 20.212 1.00 67.62 75 GLY A C 1
ATOM 569 O O . GLY A 1 75 ? -28.862 -0.702 20.341 1.00 67.62 75 GLY A O 1
ATOM 570 N N . ARG A 1 76 ? -29.980 -2.432 21.247 1.00 72.94 76 ARG A N 1
ATOM 571 C CA . ARG A 1 76 ? -29.373 -2.298 22.581 1.00 72.94 76 ARG A CA 1
ATOM 572 C C . ARG A 1 76 ? -28.016 -2.982 22.617 1.00 72.94 76 ARG A C 1
ATOM 574 O O . ARG A 1 76 ? -27.873 -4.088 22.094 1.00 72.94 76 ARG A O 1
ATOM 581 N N . VAL A 1 77 ? -27.054 -2.317 23.249 1.00 79.12 77 VAL A N 1
ATOM 582 C CA . VAL A 1 77 ? -25.695 -2.817 23.458 1.00 79.12 77 VAL A CA 1
ATOM 583 C C . VAL A 1 77 ? -25.655 -3.634 24.748 1.00 79.12 77 VAL A C 1
ATOM 585 O O . VAL A 1 77 ? -25.968 -3.114 25.814 1.00 79.12 77 VAL A O 1
ATOM 588 N N . GLU A 1 78 ? -25.246 -4.895 24.649 1.00 77.44 78 GLU A N 1
ATOM 589 C CA . GLU A 1 78 ? -25.114 -5.838 25.759 1.00 77.44 78 GLU A CA 1
ATOM 590 C C . GLU A 1 78 ? -23.701 -6.450 25.804 1.00 77.44 78 GLU A C 1
ATOM 592 O O . GLU A 1 78 ? -22.942 -6.410 24.830 1.00 77.44 78 GLU A O 1
ATOM 597 N N . LYS A 1 79 ? -23.346 -7.043 26.954 1.00 75.12 79 LYS A N 1
ATOM 598 C CA . LYS A 1 79 ? -22.097 -7.800 27.179 1.00 75.12 79 LYS A CA 1
ATOM 599 C C . LYS A 1 79 ? -20.819 -7.031 26.822 1.00 75.12 79 LYS A C 1
ATOM 601 O O . LYS A 1 79 ? -19.930 -7.564 26.153 1.00 75.12 79 LYS A O 1
ATOM 606 N N . VAL A 1 80 ? -20.704 -5.789 27.284 1.00 80.19 80 VAL A N 1
ATOM 607 C CA . VAL A 1 80 ? -19.513 -4.973 27.021 1.00 80.19 80 VAL A CA 1
ATOM 608 C C . VAL A 1 80 ? -18.333 -5.480 27.842 1.00 80.19 80 VAL A C 1
ATOM 610 O O . VAL A 1 80 ? -18.346 -5.456 29.070 1.00 80.19 80 VAL A O 1
ATOM 613 N N . LYS A 1 81 ? -17.291 -5.943 27.152 1.00 82.69 81 LYS A N 1
ATOM 614 C CA . LYS A 1 81 ? -16.020 -6.363 27.743 1.00 82.69 81 LYS A CA 1
ATOM 615 C C . LYS A 1 81 ? -14.928 -5.390 27.340 1.00 82.69 81 LYS A C 1
ATOM 617 O O . LYS A 1 81 ? -14.738 -5.135 26.152 1.00 82.69 81 LYS A O 1
ATOM 622 N N . THR A 1 82 ? -14.186 -4.901 28.323 1.00 79.75 82 THR A N 1
ATOM 623 C CA . THR A 1 82 ? -12.993 -4.085 28.092 1.00 79.75 82 THR A CA 1
ATOM 624 C C . THR A 1 82 ? -11.771 -4.987 27.995 1.00 79.75 82 THR A C 1
ATOM 626 O O . THR A 1 82 ? -11.478 -5.745 28.920 1.00 79.75 82 THR A O 1
ATOM 629 N N . GLU A 1 83 ? -11.037 -4.899 26.891 1.00 72.19 83 GLU A N 1
ATOM 630 C CA . GLU A 1 83 ? -9.751 -5.573 26.736 1.00 72.19 83 GLU A CA 1
ATOM 631 C C . GLU A 1 83 ? -8.645 -4.673 27.298 1.00 72.19 83 GLU A C 1
ATOM 633 O O . GLU A 1 83 ? -8.416 -3.560 26.819 1.00 72.19 83 GLU A O 1
ATOM 638 N N . GLN A 1 84 ? -7.959 -5.145 28.342 1.00 67.12 84 GLN A N 1
ATOM 639 C CA . GLN A 1 84 ? -6.775 -4.464 28.858 1.00 67.12 84 GLN A CA 1
ATOM 640 C C . GLN A 1 84 ? -5.595 -4.743 27.926 1.00 67.12 84 GLN A C 1
ATOM 642 O O . GLN A 1 84 ? -5.236 -5.896 27.692 1.00 67.12 84 GLN A O 1
ATOM 647 N N . SER A 1 85 ? -4.982 -3.683 27.399 1.00 65.31 85 SER A N 1
ATOM 648 C CA . SER A 1 85 ? -3.763 -3.778 26.599 1.00 65.31 85 SER A CA 1
ATOM 649 C C . SER A 1 85 ? -2.573 -3.230 27.384 1.00 65.31 85 SER A C 1
ATOM 651 O O . SER A 1 85 ? -2.721 -2.207 28.054 1.00 65.31 85 SER A O 1
ATOM 653 N N . PRO A 1 86 ? -1.380 -3.846 27.279 1.00 66.62 86 PRO A N 1
ATOM 654 C CA . PRO A 1 86 ? -0.154 -3.269 27.828 1.00 66.62 86 PRO A CA 1
ATOM 655 C C . PRO A 1 86 ? 0.274 -1.989 27.091 1.00 66.62 86 PRO A C 1
ATOM 657 O O . PRO A 1 86 ? 1.156 -1.273 27.562 1.00 66.62 86 PRO A O 1
ATOM 660 N N . VAL A 1 87 ? -0.321 -1.702 25.928 1.00 66.88 87 VAL A N 1
ATOM 661 C CA . VAL A 1 87 ? -0.037 -0.514 25.126 1.00 66.88 87 VAL A CA 1
ATOM 662 C C . VAL A 1 87 ? -1.094 0.546 25.413 1.00 66.88 87 VAL A C 1
ATOM 664 O O . VAL A 1 87 ? -2.287 0.307 25.235 1.00 66.88 87 VAL A O 1
ATOM 667 N N . ASN A 1 88 ? -0.655 1.738 25.821 1.00 66.50 88 ASN A N 1
ATOM 668 C CA . ASN A 1 88 ? -1.559 2.871 25.966 1.00 66.50 88 ASN A CA 1
ATOM 669 C C . ASN A 1 88 ? -1.967 3.376 24.575 1.00 66.50 88 ASN A C 1
ATOM 671 O O . ASN A 1 88 ? -1.173 3.988 23.856 1.00 66.50 88 ASN A O 1
ATOM 675 N N . PHE A 1 89 ? -3.205 3.094 24.183 1.00 69.50 89 PHE A N 1
ATOM 676 C CA . PHE A 1 89 ? -3.776 3.620 22.957 1.00 69.50 89 PHE A CA 1
ATOM 677 C C . PHE A 1 89 ? -4.318 5.026 23.230 1.00 69.50 89 PHE A C 1
ATOM 679 O O . PHE A 1 89 ? -5.509 5.194 23.491 1.00 69.50 89 PHE A O 1
ATOM 686 N N . ASP A 1 90 ? -3.468 6.043 23.098 1.00 65.44 90 ASP A N 1
ATOM 687 C CA . ASP A 1 90 ? -3.901 7.447 23.069 1.00 65.44 90 ASP A CA 1
ATOM 688 C C . ASP A 1 90 ? -4.817 7.691 21.861 1.00 65.44 90 ASP A C 1
ATOM 690 O O . ASP A 1 90 ? -4.462 7.312 20.738 1.00 65.44 90 ASP A O 1
ATOM 694 N N . ALA A 1 91 ? -6.017 8.243 22.086 1.00 58.88 91 ALA A N 1
ATOM 695 C CA . ALA A 1 91 ? -7.039 8.496 21.064 1.00 58.88 91 ALA A CA 1
ATOM 696 C C . ALA A 1 91 ? -6.476 9.257 19.850 1.00 58.88 91 ALA A C 1
ATOM 698 O O . ALA A 1 91 ? -6.823 8.921 18.716 1.00 58.88 91 ALA A O 1
ATOM 699 N N . GLU A 1 92 ? -5.529 10.165 20.097 1.00 61.44 92 GLU A N 1
ATOM 700 C CA . GLU A 1 92 ? -4.836 10.978 19.087 1.00 61.44 92 GLU A CA 1
ATOM 701 C C . GLU A 1 92 ? -3.444 10.431 18.709 1.00 61.44 92 GLU A C 1
ATOM 703 O O . GLU A 1 92 ? -2.723 11.008 17.893 1.00 61.44 92 GLU A O 1
ATOM 708 N N . GLY A 1 93 ? -3.054 9.298 19.292 1.00 62.78 93 GLY A N 1
ATOM 709 C CA . GLY A 1 93 ? -1.743 8.686 19.141 1.00 62.78 93 GLY A CA 1
ATOM 710 C C . GLY A 1 93 ? -1.537 7.902 17.844 1.00 62.78 93 GLY A C 1
ATOM 711 O O . GLY A 1 93 ? -2.450 7.570 17.085 1.00 62.78 93 GLY A O 1
ATOM 712 N N . ASP A 1 94 ? -0.276 7.540 17.616 1.00 59.81 94 ASP A N 1
ATOM 713 C CA . ASP A 1 94 ? 0.186 7.019 16.330 1.00 59.81 94 ASP A CA 1
ATOM 714 C C . ASP A 1 94 ? -0.061 5.531 16.088 1.00 59.81 94 ASP A C 1
ATOM 716 O O . ASP A 1 94 ? -0.082 5.052 14.952 1.00 59.81 94 ASP A O 1
ATOM 720 N N . VAL A 1 95 ? -0.227 4.794 17.183 1.00 70.69 95 VAL A N 1
ATOM 721 C CA . VAL A 1 95 ? -0.161 3.328 17.220 1.00 70.69 95 VAL A CA 1
ATOM 722 C C . VAL A 1 95 ? -1.243 2.687 16.352 1.00 70.69 95 VAL A C 1
ATOM 724 O O . VAL A 1 95 ? -1.028 1.632 15.764 1.00 70.69 95 VAL A O 1
ATOM 727 N N . LEU A 1 96 ? -2.394 3.350 16.222 1.00 72.25 96 LEU A N 1
ATOM 728 C CA . LEU A 1 96 ? -3.513 2.912 15.392 1.00 72.25 96 LEU A CA 1
ATOM 729 C C . LEU A 1 96 ? -3.860 3.969 14.343 1.00 72.25 96 LEU A C 1
ATOM 731 O O . LEU A 1 96 ? -5.031 4.245 14.096 1.00 72.25 96 LEU A O 1
ATOM 735 N N . ARG A 1 97 ? -2.837 4.532 13.688 1.00 69.38 97 ARG A N 1
ATOM 736 C CA . ARG A 1 97 ? -2.953 5.554 12.633 1.00 69.38 97 ARG A CA 1
ATOM 737 C C . ARG A 1 97 ? -4.035 5.267 11.588 1.00 69.38 97 ARG A C 1
ATOM 739 O O . ARG A 1 97 ? -4.619 6.205 11.066 1.00 69.38 97 ARG A O 1
ATOM 746 N N . TRP A 1 98 ? -4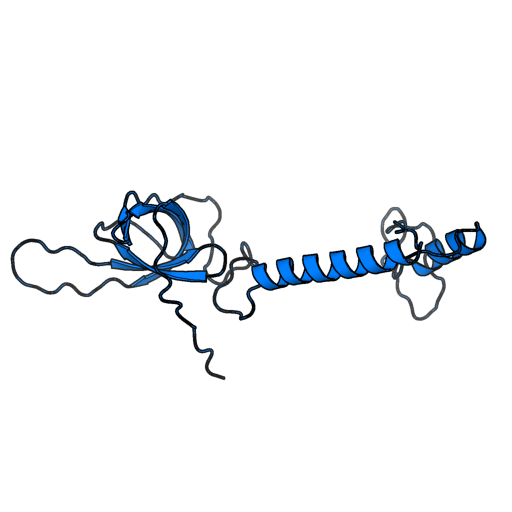.291 4.006 11.229 1.00 70.19 98 TRP A N 1
ATOM 747 C CA . TRP A 1 98 ? -5.332 3.630 10.255 1.00 70.19 98 TRP A CA 1
ATOM 748 C C . TRP A 1 98 ? -6.756 3.632 10.835 1.00 70.19 98 TRP A C 1
ATOM 750 O O . TRP A 1 98 ? -7.705 3.707 10.064 1.00 70.19 98 TRP A O 1
ATOM 760 N N . ARG A 1 99 ? -6.903 3.611 12.165 1.00 68.69 99 ARG A N 1
ATOM 761 C CA . ARG A 1 99 ? -8.143 3.813 12.932 1.00 68.69 99 ARG A CA 1
ATOM 762 C C . ARG A 1 99 ? -8.136 5.192 13.618 1.00 68.69 99 ARG A C 1
ATOM 764 O O . ARG A 1 99 ? -8.419 5.296 14.809 1.00 68.69 99 ARG A O 1
ATOM 771 N N . CYS A 1 100 ? -7.766 6.245 12.889 1.00 66.56 100 CYS A N 1
ATOM 772 C CA . CYS A 1 100 ? -7.935 7.617 13.374 1.00 66.56 100 CYS A CA 1
ATOM 773 C C . CYS A 1 100 ? -9.367 8.109 13.098 1.00 66.56 100 CYS A C 1
ATOM 775 O O . CYS A 1 100 ? -9.865 7.890 11.988 1.00 66.56 100 CYS A O 1
ATOM 777 N N . PRO A 1 101 ? -10.002 8.818 14.048 1.00 62.16 101 PRO A N 1
ATOM 778 C CA . PRO A 1 101 ? -11.265 9.497 13.797 1.00 62.16 101 PRO A CA 1
ATOM 779 C C . PRO A 1 101 ? -11.142 10.608 12.735 1.00 62.16 101 PRO A C 1
ATOM 781 O O . PRO A 1 101 ? -10.090 11.215 12.546 1.00 62.16 101 PRO A O 1
ATOM 784 N N . ALA A 1 102 ? -12.256 10.880 12.048 1.00 58.22 102 ALA A N 1
ATOM 785 C CA . ALA A 1 102 ? -12.555 12.147 11.369 1.00 58.22 102 ALA A CA 1
ATOM 786 C C . ALA A 1 102 ? -11.563 12.676 10.302 1.00 58.22 102 ALA A C 1
ATOM 788 O O . ALA A 1 102 ? -1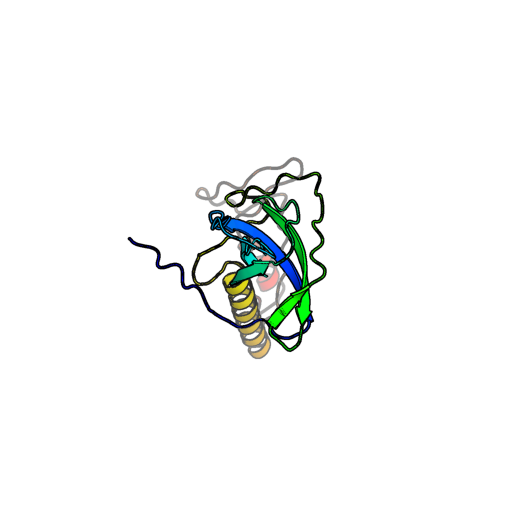1.387 13.887 10.161 1.00 58.22 102 ALA A O 1
ATOM 789 N N . LYS A 1 103 ? -10.991 11.808 9.458 1.00 64.81 103 LYS A N 1
ATOM 790 C CA . LYS A 1 103 ? -10.563 12.228 8.108 1.00 64.81 103 LYS A CA 1
ATOM 791 C C . LYS A 1 103 ? -11.485 11.577 7.091 1.00 64.81 103 LYS A C 1
ATOM 793 O O . LYS A 1 103 ? -11.636 10.364 7.117 1.00 64.81 103 LYS A O 1
ATOM 798 N N . TYR A 1 104 ? -12.121 12.383 6.246 1.00 71.94 104 TYR A N 1
ATOM 799 C CA . TYR A 1 104 ? -12.942 11.903 5.139 1.00 71.94 104 TYR A CA 1
ATOM 800 C C . TYR A 1 104 ? -12.210 12.180 3.820 1.00 71.94 104 TYR A C 1
ATOM 802 O O . TYR A 1 104 ? -11.880 13.340 3.561 1.00 71.94 104 TYR A O 1
ATOM 810 N N . PRO A 1 105 ? -11.947 11.152 2.994 1.00 79.38 105 PRO A N 1
ATOM 811 C CA . PRO A 1 105 ? -12.152 9.721 3.264 1.00 79.38 105 PRO A CA 1
ATOM 812 C C . PRO A 1 105 ? -11.217 9.190 4.368 1.00 79.38 105 PRO A C 1
ATOM 814 O O . PRO A 1 105 ? -10.136 9.739 4.603 1.00 79.38 105 PRO A O 1
ATOM 817 N N . SER A 1 106 ? -11.636 8.121 5.054 1.00 82.31 106 SER A N 1
ATOM 818 C CA . SER A 1 106 ? -10.838 7.506 6.121 1.00 82.31 106 SER A CA 1
ATOM 819 C C . SER A 1 106 ? -9.550 6.902 5.562 1.00 82.31 106 SER A C 1
ATOM 821 O O . SER A 1 106 ? -9.458 6.571 4.381 1.00 82.31 106 SER A O 1
ATOM 823 N N . ARG A 1 107 ? -8.531 6.694 6.404 1.00 82.62 107 ARG A N 1
ATOM 824 C CA . ARG A 1 107 ? -7.314 5.987 5.963 1.00 82.62 107 ARG A CA 1
ATOM 825 C C . ARG A 1 107 ? -7.600 4.543 5.550 1.00 82.62 107 ARG A C 1
ATOM 827 O O . ARG A 1 107 ? -6.942 4.054 4.638 1.00 82.62 107 ARG A O 1
ATOM 834 N N . MET A 1 108 ? -8.564 3.874 6.188 1.00 84.88 108 MET A N 1
ATOM 835 C CA . MET A 1 108 ? -8.997 2.541 5.758 1.00 84.88 108 MET A CA 1
ATOM 836 C C . MET A 1 108 ? -9.593 2.592 4.352 1.00 84.88 108 MET A C 1
ATOM 838 O O . MET A 1 108 ? -9.235 1.766 3.517 1.00 84.88 108 MET A O 1
ATOM 842 N N . GLU A 1 109 ? -10.432 3.586 4.074 1.00 86.25 109 GLU A N 1
ATOM 843 C CA . GLU A 1 109 ? -11.017 3.778 2.752 1.00 86.25 109 GLU A CA 1
ATOM 844 C C . GLU A 1 109 ? -9.954 4.134 1.713 1.00 86.25 109 GLU A C 1
ATOM 846 O O . GLU A 1 109 ? -9.892 3.502 0.667 1.00 86.25 109 GLU A O 1
ATOM 851 N N . LEU A 1 110 ? -9.021 5.034 2.035 1.00 89.44 110 LEU A N 1
ATOM 852 C CA . LEU A 1 110 ? -7.882 5.348 1.168 1.00 89.44 110 LEU A CA 1
ATOM 853 C C . LEU A 1 110 ? -7.050 4.106 0.818 1.00 89.44 110 LEU A C 1
ATOM 855 O O . LEU A 1 110 ? -6.601 3.977 -0.320 1.00 89.44 110 LEU A O 1
ATOM 859 N N . LEU A 1 111 ? -6.845 3.183 1.764 1.00 90.25 111 LEU A N 1
ATOM 860 C CA . LEU A 1 111 ? -6.139 1.925 1.506 1.00 90.25 111 LEU A CA 1
ATOM 861 C C . LEU A 1 111 ? -6.946 0.983 0.600 1.00 90.25 111 LEU A C 1
ATOM 863 O O . LEU A 1 111 ? -6.361 0.390 -0.308 1.00 90.25 111 LEU A O 1
ATOM 867 N N . ARG A 1 112 ? -8.270 0.877 0.790 1.00 91.62 112 ARG A N 1
ATOM 868 C CA . ARG A 1 112 ? -9.155 0.110 -0.110 1.00 91.62 112 ARG A CA 1
ATOM 869 C C . ARG A 1 112 ? -9.152 0.695 -1.520 1.00 91.62 112 ARG A C 1
ATOM 871 O O . ARG A 1 112 ? -8.959 -0.038 -2.486 1.00 91.62 112 ARG A O 1
ATOM 878 N N . THR A 1 113 ? -9.282 2.011 -1.641 1.00 95.38 113 THR A N 1
ATOM 879 C CA . THR A 1 113 ? -9.218 2.716 -2.924 1.00 95.38 113 THR A CA 1
ATOM 880 C C . THR A 1 113 ? -7.855 2.527 -3.582 1.00 95.38 113 THR A C 1
ATOM 882 O O . THR A 1 113 ? -7.782 2.198 -4.762 1.00 95.38 113 THR A O 1
ATOM 885 N N . ARG A 1 114 ? -6.754 2.639 -2.825 1.00 96.69 114 ARG A N 1
ATOM 886 C CA . ARG A 1 114 ? -5.403 2.361 -3.336 1.00 96.69 114 ARG A CA 1
ATOM 887 C C . ARG A 1 114 ? -5.283 0.931 -3.866 1.00 96.69 114 ARG A C 1
ATOM 889 O O . ARG A 1 114 ? -4.704 0.746 -4.931 1.00 96.69 114 ARG A O 1
ATOM 896 N N . GLN A 1 115 ? -5.828 -0.062 -3.162 1.00 98.06 115 GLN A N 1
ATOM 897 C CA . GLN A 1 115 ? -5.854 -1.448 -3.637 1.00 98.06 115 GLN A CA 1
ATOM 898 C C . GLN A 1 115 ? -6.610 -1.569 -4.968 1.00 98.06 115 GLN A C 1
ATOM 900 O O . GLN A 1 115 ? -6.111 -2.217 -5.884 1.00 98.06 115 GLN A O 1
ATOM 905 N N . GLN A 1 116 ? -7.788 -0.949 -5.086 1.00 98.38 116 GLN A N 1
ATOM 906 C CA . GLN A 1 116 ? -8.584 -0.966 -6.318 1.00 98.38 116 GLN A CA 1
ATOM 907 C C . GLN A 1 116 ? -7.840 -0.315 -7.488 1.00 98.38 116 GLN A C 1
ATOM 909 O O . GLN A 1 116 ? -7.809 -0.886 -8.574 1.00 98.38 116 GLN A O 1
ATOM 914 N N . ILE A 1 117 ? -7.192 0.832 -7.252 1.00 98.50 117 ILE A N 1
ATOM 915 C CA . ILE A 1 117 ? -6.375 1.529 -8.253 1.00 98.50 117 ILE A CA 1
ATOM 916 C C . ILE A 1 117 ? -5.219 0.639 -8.715 1.00 98.50 117 ILE A C 1
ATOM 918 O O . ILE A 1 117 ? -5.052 0.434 -9.912 1.00 98.50 117 ILE A O 1
ATOM 922 N N . ILE A 1 118 ? -4.440 0.082 -7.781 1.00 98.44 118 ILE A N 1
ATOM 923 C CA . ILE A 1 118 ? -3.300 -0.785 -8.117 1.00 98.44 118 ILE A CA 1
ATOM 924 C C . ILE A 1 118 ? -3.769 -2.008 -8.904 1.00 98.44 118 ILE A C 1
ATOM 926 O O . ILE A 1 118 ? -3.140 -2.370 -9.893 1.00 98.44 118 ILE A O 1
ATOM 930 N N . ARG A 1 119 ? -4.880 -2.630 -8.492 1.00 98.50 119 ARG A N 1
ATOM 931 C CA . ARG A 1 119 ? -5.454 -3.769 -9.211 1.00 98.50 119 ARG A CA 1
ATOM 932 C C . ARG A 1 119 ? -5.840 -3.389 -10.641 1.00 98.50 119 ARG A C 1
ATOM 934 O O . ARG A 1 119 ? -5.423 -4.080 -11.557 1.00 98.50 119 ARG A O 1
ATOM 941 N N . GLY A 1 120 ? -6.551 -2.277 -10.834 1.00 98.62 120 GLY A N 1
ATOM 942 C CA . GLY A 1 120 ? -6.939 -1.820 -12.171 1.00 98.62 120 GLY A CA 1
ATOM 943 C C . GLY A 1 120 ? -5.743 -1.486 -13.071 1.00 98.62 120 GLY A C 1
ATOM 944 O O . GLY A 1 120 ? -5.772 -1.787 -14.258 1.00 98.62 120 GLY A O 1
ATOM 945 N N . ILE A 1 121 ? -4.666 -0.921 -12.510 1.00 98.50 121 ILE A N 1
ATOM 946 C CA . ILE A 1 121 ? -3.416 -0.677 -13.251 1.00 98.50 121 ILE A CA 1
ATOM 947 C C . ILE A 1 121 ? -2.790 -2.000 -13.712 1.00 98.50 121 ILE A C 1
ATOM 949 O O . ILE A 1 121 ? -2.412 -2.114 -14.875 1.00 98.50 121 ILE A O 1
ATOM 953 N N . ARG A 1 122 ? -2.708 -3.002 -12.826 1.00 98.50 122 ARG A N 1
ATOM 954 C CA . ARG A 1 122 ? -2.173 -4.333 -13.162 1.00 98.50 122 ARG A CA 1
ATOM 955 C C . ARG A 1 122 ? -3.002 -5.034 -14.231 1.00 98.50 122 ARG A C 1
ATOM 957 O O . ARG A 1 122 ? -2.445 -5.478 -15.224 1.00 98.50 122 ARG A O 1
ATOM 964 N 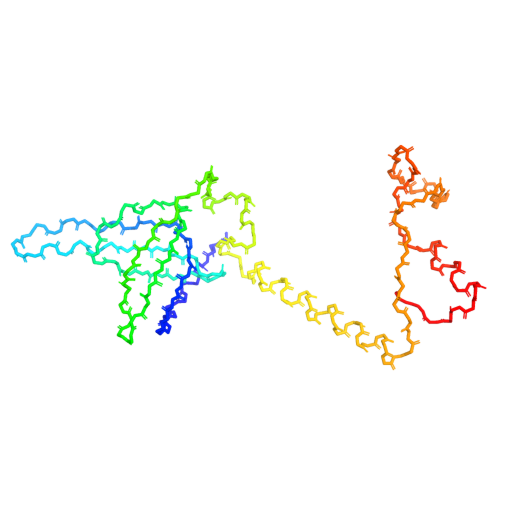N . GLU A 1 123 ? -4.324 -5.061 -14.057 1.00 98.56 123 GLU A N 1
ATOM 965 C CA . GLU A 1 123 ? -5.259 -5.644 -15.029 1.00 98.56 123 GLU A CA 1
ATOM 966 C C . GLU A 1 123 ? -5.101 -4.994 -16.412 1.00 98.56 123 GLU A C 1
ATOM 968 O O . GLU A 1 123 ? -5.109 -5.686 -17.427 1.00 98.56 123 GLU A O 1
ATOM 973 N N . TRP A 1 124 ? -4.913 -3.671 -16.466 1.00 98.62 124 TRP A N 1
ATOM 974 C CA . TRP A 1 124 ? -4.672 -2.968 -17.725 1.00 98.62 124 TRP A CA 1
ATOM 975 C C . TRP A 1 124 ? -3.356 -3.396 -18.387 1.00 98.62 124 TRP A C 1
ATOM 977 O O . TRP A 1 124 ? -3.351 -3.694 -19.577 1.00 98.62 124 TRP A O 1
ATOM 987 N N . PHE A 1 125 ? -2.251 -3.460 -17.639 1.00 98.56 125 PHE A N 1
ATOM 988 C CA . PHE A 1 125 ? -0.955 -3.884 -18.181 1.00 98.56 125 PHE A CA 1
ATOM 989 C C . PHE A 1 125 ? -0.964 -5.345 -18.646 1.00 98.56 125 PHE A C 1
ATOM 991 O O . PHE A 1 125 ? -0.462 -5.640 -19.732 1.00 98.56 125 PHE A O 1
ATOM 998 N N . GLU A 1 126 ? -1.594 -6.235 -17.878 1.00 97.81 126 GLU A N 1
ATOM 999 C CA . GLU A 1 126 ? -1.779 -7.643 -18.239 1.00 97.81 126 GLU A CA 1
ATOM 1000 C C . GLU A 1 126 ? -2.565 -7.783 -19.552 1.00 97.81 126 GLU A C 1
ATOM 1002 O O . GLU A 1 126 ? -2.133 -8.492 -20.458 1.00 97.81 126 GLU A O 1
ATOM 1007 N N . GLN A 1 127 ? -3.657 -7.027 -19.722 1.00 98.50 127 GLN A N 1
ATOM 1008 C CA . GLN A 1 127 ? -4.434 -6.992 -20.972 1.00 98.50 127 GLN A CA 1
ATOM 1009 C C . GLN A 1 127 ? -3.645 -6.471 -22.181 1.00 98.50 127 GLN A C 1
ATOM 1011 O O . GLN A 1 127 ? -4.070 -6.673 -23.317 1.00 98.50 127 GLN A O 1
ATOM 1016 N N . GLN A 1 128 ? -2.544 -5.754 -21.954 1.00 98.19 128 GLN A N 1
ATOM 1017 C CA . GLN A 1 128 ? -1.656 -5.248 -23.000 1.00 98.19 128 GLN A CA 1
ATOM 1018 C C . GLN A 1 128 ? -0.400 -6.122 -23.183 1.00 98.19 128 GLN A C 1
ATOM 1020 O O . GLN A 1 128 ? 0.530 -5.693 -23.875 1.00 98.19 128 GLN A O 1
ATOM 1025 N N . ASP A 1 129 ? -0.367 -7.323 -22.595 1.00 97.75 129 ASP A N 1
ATOM 1026 C CA . ASP A 1 129 ? 0.748 -8.282 -22.616 1.00 97.75 129 ASP A CA 1
ATOM 1027 C C . ASP A 1 129 ? 2.044 -7.763 -21.965 1.00 97.75 129 ASP A C 1
ATOM 1029 O O . ASP A 1 129 ? 3.147 -8.117 -22.387 1.00 97.75 129 ASP A O 1
ATOM 1033 N N . PHE A 1 130 ? 1.942 -6.889 -20.960 1.00 98.56 130 PHE A N 1
ATOM 1034 C CA . PHE A 1 130 ? 3.101 -6.499 -20.158 1.00 98.56 130 PHE A CA 1
ATOM 1035 C C . PHE A 1 130 ? 3.361 -7.499 -19.027 1.00 98.56 130 PHE A C 1
ATOM 1037 O O . PHE A 1 130 ? 2.440 -8.042 -18.422 1.00 98.56 130 PHE A O 1
ATOM 1044 N N . ILE A 1 131 ? 4.637 -7.686 -18.697 1.00 97.75 131 ILE A N 1
ATOM 1045 C CA . ILE A 1 131 ? 5.096 -8.530 -17.591 1.00 97.75 131 ILE A CA 1
ATOM 1046 C C . ILE A 1 131 ? 5.382 -7.645 -16.369 1.00 97.75 131 ILE A C 1
ATOM 1048 O O . ILE A 1 131 ? 6.170 -6.705 -16.472 1.00 97.75 131 ILE A O 1
ATOM 1052 N N . GLU A 1 132 ? 4.773 -7.947 -15.215 1.00 97.75 132 GLU A N 1
ATOM 1053 C CA . GLU A 1 132 ? 5.106 -7.288 -13.939 1.00 97.75 132 GLU A CA 1
ATOM 1054 C C . GLU A 1 132 ? 6.506 -7.711 -13.499 1.00 97.75 132 GLU A C 1
ATOM 1056 O O . GLU A 1 132 ? 6.806 -8.907 -13.427 1.00 97.75 132 GLU A O 1
ATOM 1061 N N . THR A 1 133 ? 7.369 -6.742 -13.199 1.00 97.06 133 THR A N 1
ATOM 1062 C CA . THR A 1 133 ? 8.764 -7.023 -12.850 1.00 97.06 133 THR A CA 1
ATOM 1063 C C . THR A 1 133 ? 9.094 -6.629 -11.417 1.00 97.06 133 THR A C 1
ATOM 1065 O O . THR A 1 133 ? 8.861 -5.508 -10.974 1.00 97.06 133 THR A O 1
ATOM 1068 N N . GLU A 1 134 ? 9.719 -7.551 -10.686 1.00 97.00 134 GLU A N 1
ATOM 1069 C CA . GLU A 1 134 ? 10.389 -7.228 -9.429 1.00 97.00 134 GLU A CA 1
ATOM 1070 C C . GLU A 1 134 ? 11.879 -6.991 -9.685 1.00 97.00 134 GLU A C 1
ATOM 1072 O O . GLU A 1 134 ? 12.579 -7.825 -10.266 1.00 97.00 134 GLU A O 1
ATOM 1077 N N . THR A 1 135 ? 12.389 -5.849 -9.227 1.00 95.44 135 THR A N 1
ATOM 1078 C CA . THR A 1 135 ? 13.806 -5.490 -9.357 1.00 95.44 135 THR A CA 1
ATOM 1079 C C . THR A 1 135 ? 14.483 -5.396 -7.989 1.00 95.44 135 THR A C 1
ATOM 1081 O O . THR A 1 135 ? 13.854 -4.927 -7.038 1.00 95.44 135 THR A O 1
ATOM 1084 N N . PRO A 1 136 ? 15.775 -5.755 -7.865 1.00 95.50 136 PRO A N 1
ATOM 1085 C CA . PRO A 1 136 ? 16.514 -5.619 -6.613 1.00 95.50 136 PRO A CA 1
ATOM 1086 C C . PRO A 1 136 ? 16.464 -4.203 -6.022 1.00 95.50 136 PRO A C 1
ATOM 1088 O O . PRO A 1 136 ? 16.845 -3.236 -6.678 1.00 95.50 136 PRO A O 1
ATOM 1091 N N . VAL A 1 137 ? 16.068 -4.100 -4.750 1.00 95.88 137 VAL A N 1
ATOM 1092 C CA . VAL A 1 137 ? 16.051 -2.829 -3.999 1.00 95.88 137 VAL A CA 1
ATOM 1093 C C . VAL A 1 137 ? 17.456 -2.416 -3.543 1.00 95.88 137 VAL A C 1
ATOM 1095 O O . VAL A 1 137 ? 17.748 -1.229 -3.408 1.00 95.88 137 VAL A O 1
ATOM 1098 N N . LEU A 1 138 ? 18.339 -3.392 -3.313 1.00 96.69 138 LEU A N 1
ATOM 1099 C CA . LEU A 1 138 ? 19.722 -3.177 -2.897 1.00 96.69 138 LEU A CA 1
ATOM 1100 C C . LEU A 1 138 ? 20.678 -3.671 -3.983 1.00 96.69 138 LEU A C 1
ATOM 1102 O O . LEU A 1 138 ? 20.601 -4.824 -4.406 1.00 96.69 138 LEU A O 1
ATOM 1106 N N . VAL A 1 139 ? 21.592 -2.804 -4.413 1.00 95.50 139 VAL A N 1
ATOM 1107 C CA . VAL A 1 139 ? 22.513 -3.081 -5.523 1.00 95.50 139 VAL A CA 1
ATOM 1108 C C . VAL A 1 139 ? 23.949 -2.709 -5.166 1.00 95.50 139 VAL A C 1
ATOM 1110 O O . VAL A 1 139 ? 24.166 -1.773 -4.398 1.00 95.50 139 VAL A O 1
ATOM 1113 N N . PRO A 1 140 ? 24.958 -3.398 -5.724 1.00 94.94 140 PRO A N 1
ATOM 1114 C CA . PRO A 1 140 ? 26.358 -3.067 -5.460 1.00 94.94 140 PRO A CA 1
ATOM 1115 C C . PRO A 1 140 ? 26.765 -1.716 -6.062 1.00 94.94 140 PRO A C 1
ATOM 1117 O O . PRO A 1 140 ? 27.600 -1.018 -5.493 1.00 94.94 140 PRO A O 1
ATOM 1120 N N . ALA A 1 141 ? 26.161 -1.345 -7.194 1.00 91.06 141 ALA A N 1
ATOM 1121 C CA . ALA A 1 141 ? 26.388 -0.087 -7.890 1.00 91.06 141 ALA A CA 1
ATOM 1122 C C . ALA A 1 141 ? 25.034 0.487 -8.359 1.00 91.06 141 ALA A C 1
ATOM 1124 O O . ALA A 1 141 ? 24.360 -0.163 -9.165 1.00 91.06 141 ALA A O 1
ATOM 1125 N N . PRO A 1 142 ? 24.599 1.644 -7.828 1.00 90.50 142 PRO A N 1
ATOM 1126 C CA . PRO A 1 142 ? 23.384 2.337 -8.258 1.00 90.50 142 PRO A CA 1
ATOM 1127 C C . PRO A 1 142 ? 23.635 3.152 -9.543 1.00 90.50 142 PRO A C 1
ATOM 1129 O O . PRO A 1 142 ? 24.729 3.102 -10.105 1.00 90.50 142 PRO A O 1
ATOM 1132 N N . SER A 1 143 ? 22.628 3.903 -10.011 1.00 88.00 143 SER A N 1
ATOM 1133 C CA . SER A 1 143 ? 22.801 4.835 -11.137 1.00 88.00 143 SER A CA 1
ATOM 1134 C C . SER A 1 143 ? 23.959 5.813 -10.862 1.00 88.00 143 SER A C 1
ATOM 1136 O O . SER A 1 143 ? 24.022 6.364 -9.760 1.00 88.00 143 SER A O 1
ATOM 1138 N N . PRO A 1 144 ? 24.870 6.042 -11.829 1.00 87.88 144 PRO A N 1
ATOM 1139 C CA . PRO A 1 144 ? 26.006 6.949 -11.679 1.00 87.88 144 PRO A CA 1
ATOM 1140 C C . PRO A 1 144 ? 25.653 8.427 -11.941 1.00 87.88 144 PRO A C 1
ATOM 1142 O O . PRO A 1 144 ? 26.557 9.249 -12.085 1.00 87.88 144 PRO A O 1
ATOM 1145 N N . GLU A 1 145 ? 24.370 8.778 -12.062 1.00 91.06 145 GLU A N 1
ATOM 1146 C CA . GLU A 1 145 ? 23.938 10.161 -12.285 1.00 91.06 145 GLU A CA 1
ATOM 1147 C C . GLU A 1 145 ? 24.307 11.064 -11.106 1.00 91.06 145 GLU A C 1
ATOM 1149 O O . GLU A 1 145 ? 24.020 10.764 -9.949 1.00 91.06 145 GLU A O 1
ATOM 1154 N N . SER A 1 146 ? 24.910 12.215 -11.406 1.00 91.38 146 SER A N 1
ATOM 1155 C CA . SER A 1 146 ? 25.443 13.133 -10.394 1.00 91.38 146 SER A CA 1
ATOM 1156 C C . SER A 1 146 ? 24.370 13.798 -9.531 1.00 91.38 146 SER A C 1
ATOM 1158 O O . SER A 1 146 ? 24.673 14.284 -8.444 1.00 91.38 146 SER A O 1
ATOM 1160 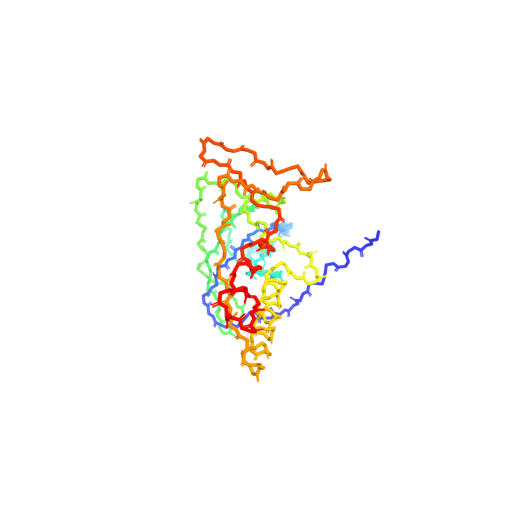N N . GLN A 1 147 ? 23.123 13.830 -10.004 1.00 94.31 147 GLN A N 1
ATOM 1161 C CA . GLN A 1 147 ? 21.974 14.354 -9.270 1.00 94.31 147 GLN A CA 1
ATOM 1162 C C . GLN A 1 147 ? 21.365 13.332 -8.298 1.00 94.31 147 GLN A C 1
ATOM 1164 O O . GLN A 1 147 ? 20.526 13.704 -7.476 1.00 94.31 147 GLN A O 1
ATOM 1169 N N . LEU A 1 148 ? 21.747 12.055 -8.393 1.00 91.12 148 LEU A N 1
ATOM 1170 C CA . LEU A 1 148 ? 21.216 10.994 -7.548 1.00 91.12 148 LEU A CA 1
ATOM 1171 C C . LEU A 1 148 ? 22.155 10.730 -6.369 1.00 91.12 148 LEU A C 1
ATOM 1173 O O . LEU A 1 148 ? 23.351 10.499 -6.528 1.00 91.12 148 LEU A O 1
ATOM 1177 N N . PHE A 1 149 ? 21.579 10.711 -5.167 1.00 92.50 149 PHE A N 1
ATOM 1178 C CA . PHE A 1 149 ? 22.297 10.474 -3.913 1.00 92.50 149 PHE A CA 1
ATOM 1179 C C . PHE A 1 149 ? 21.767 9.200 -3.237 1.00 92.50 149 PHE A C 1
ATOM 1181 O O . PHE A 1 149 ? 20.983 9.279 -2.288 1.00 92.50 149 PHE A O 1
ATOM 1188 N N . PRO A 1 150 ? 22.125 8.010 -3.751 1.00 93.44 150 PRO A N 1
ATOM 1189 C CA . PRO A 1 150 ? 21.630 6.744 -3.228 1.00 93.44 150 PRO A CA 1
ATOM 1190 C C . PRO A 1 150 ? 22.145 6.488 -1.809 1.00 93.44 150 PRO A C 1
ATOM 1192 O O . PRO A 1 150 ? 23.305 6.749 -1.479 1.00 93.44 150 PRO A O 1
ATOM 1195 N N . ILE A 1 151 ? 21.280 5.932 -0.962 1.00 95.75 151 ILE A N 1
ATOM 1196 C CA . ILE A 1 151 ? 21.617 5.627 0.431 1.00 95.75 151 ILE A CA 1
ATOM 1197 C C . ILE A 1 151 ? 22.525 4.396 0.467 1.00 95.75 151 ILE A C 1
ATOM 1199 O O . ILE A 1 151 ? 22.137 3.314 0.023 1.00 95.75 151 ILE A O 1
ATOM 1203 N N . LYS A 1 152 ? 23.725 4.551 1.032 1.00 95.75 152 LYS A N 1
ATOM 1204 C CA . LYS A 1 152 ? 24.687 3.461 1.223 1.00 95.75 152 LYS A CA 1
ATOM 1205 C C . LYS A 1 152 ? 24.339 2.616 2.452 1.00 95.75 152 LYS A C 1
ATOM 1207 O O . LYS A 1 152 ? 24.031 3.151 3.515 1.00 95.75 152 LYS A O 1
ATOM 1212 N N . THR A 1 153 ? 24.457 1.301 2.316 1.00 96.50 153 THR A N 1
ATOM 1213 C CA . THR A 1 153 ? 24.353 0.310 3.394 1.00 96.50 153 THR A CA 1
ATOM 1214 C C . THR A 1 153 ? 25.670 -0.468 3.525 1.00 96.50 153 THR A C 1
ATOM 1216 O O . THR A 1 153 ? 26.631 -0.225 2.791 1.00 96.50 153 THR A O 1
ATOM 1219 N N . ASN A 1 154 ? 25.731 -1.433 4.447 1.00 95.88 154 ASN A N 1
ATOM 1220 C CA . ASN A 1 154 ? 26.913 -2.287 4.622 1.00 95.88 154 ASN A CA 1
ATOM 1221 C C . ASN A 1 154 ? 27.161 -3.239 3.437 1.00 95.88 154 ASN A C 1
ATOM 1223 O O . ASN A 1 154 ? 28.277 -3.722 3.271 1.00 95.88 154 ASN A O 1
ATOM 1227 N N . SER A 1 155 ? 26.136 -3.523 2.632 1.00 94.69 155 SER A N 1
ATOM 1228 C CA . SER A 1 155 ? 26.162 -4.535 1.567 1.00 94.69 155 SER A CA 1
ATOM 1229 C C . SER A 1 155 ? 25.857 -3.977 0.172 1.00 94.69 155 SER A C 1
ATOM 1231 O O . SER A 1 155 ? 25.807 -4.741 -0.790 1.00 94.69 155 SER A O 1
ATOM 1233 N N . GLY A 1 156 ? 25.669 -2.661 0.034 1.00 95.75 156 GLY A N 1
ATOM 1234 C CA . GLY A 1 156 ? 25.411 -2.015 -1.250 1.00 95.75 156 GLY A CA 1
ATOM 1235 C C . GLY A 1 156 ? 24.759 -0.646 -1.096 1.00 95.75 156 GLY A C 1
ATOM 1236 O O . GLY A 1 156 ? 25.016 0.083 -0.140 1.00 95.75 156 GLY A O 1
ATOM 1237 N N . PHE A 1 157 ? 23.898 -0.306 -2.046 1.00 96.94 157 PHE A N 1
ATOM 1238 C CA . PHE A 1 157 ? 23.172 0.953 -2.115 1.00 96.94 157 PHE A CA 1
ATOM 1239 C C . PHE A 1 157 ? 21.693 0.685 -2.367 1.00 96.94 157 PHE A C 1
ATOM 1241 O O . PHE A 1 157 ? 21.352 -0.172 -3.186 1.00 96.94 157 PHE A O 1
ATOM 1248 N N . LEU A 1 158 ? 20.819 1.416 -1.675 1.00 96.44 158 LEU A N 1
ATOM 1249 C CA . LEU A 1 158 ? 19.400 1.438 -2.012 1.00 96.44 158 LEU A CA 1
ATOM 1250 C C . LEU A 1 158 ? 19.228 2.152 -3.353 1.00 96.44 158 LEU A C 1
ATOM 1252 O O . LEU A 1 158 ? 19.752 3.253 -3.549 1.00 96.44 158 LEU A O 1
ATOM 1256 N N . VAL A 1 159 ? 18.510 1.513 -4.272 1.00 94.81 159 VAL A N 1
ATOM 1257 C CA . VAL A 1 159 ? 18.204 2.107 -5.575 1.00 94.81 159 VAL A CA 1
ATOM 1258 C C . VAL A 1 159 ? 17.265 3.300 -5.411 1.00 94.81 159 VAL A C 1
ATOM 1260 O O . VAL A 1 159 ? 16.374 3.302 -4.564 1.00 94.81 159 VAL A O 1
ATOM 1263 N N . THR A 1 160 ? 17.456 4.322 -6.239 1.00 94.19 160 THR A N 1
ATOM 1264 C CA . THR A 1 160 ? 16.550 5.477 -6.328 1.00 94.19 160 THR A CA 1
ATOM 1265 C C . THR A 1 160 ? 15.359 5.197 -7.244 1.00 94.19 160 THR A C 1
ATOM 1267 O O . THR A 1 160 ? 14.299 5.795 -7.078 1.00 94.19 160 THR A O 1
ATOM 1270 N N . SER A 1 161 ? 15.528 4.282 -8.202 1.00 93.81 161 SER A N 1
ATOM 1271 C CA . SER A 1 161 ? 14.506 3.802 -9.130 1.00 93.81 161 SER A CA 1
ATOM 1272 C C . SER A 1 161 ? 14.890 2.406 -9.660 1.00 93.81 161 SER A C 1
ATOM 1274 O O . SER A 1 161 ? 16.064 2.028 -9.582 1.00 93.81 161 SER A O 1
ATOM 1276 N N . PRO A 1 162 ? 13.941 1.637 -10.225 1.00 94.75 162 PRO A N 1
ATOM 1277 C CA . PRO A 1 162 ? 14.218 0.339 -10.854 1.00 94.75 162 PRO A CA 1
ATOM 1278 C C . PRO A 1 162 ? 14.815 0.453 -12.272 1.00 94.75 162 PRO A C 1
ATOM 1280 O O . PRO A 1 162 ? 15.050 -0.555 -12.938 1.00 94.75 162 PRO A O 1
ATOM 1283 N N . GLU A 1 163 ? 15.041 1.672 -12.770 1.00 94.62 163 GLU A N 1
ATOM 1284 C CA . GLU A 1 163 ? 15.282 1.967 -14.186 1.00 94.62 163 GLU A CA 1
ATOM 1285 C C . GLU A 1 163 ? 16.436 1.163 -14.799 1.00 94.62 163 GLU A C 1
ATOM 1287 O O . GLU A 1 163 ? 16.292 0.590 -15.878 1.00 94.62 163 GLU A O 1
ATOM 1292 N N . PHE A 1 164 ? 17.586 1.090 -14.124 1.00 93.44 164 PHE A N 1
ATOM 1293 C CA . PHE A 1 164 ? 18.756 0.378 -14.648 1.00 93.44 164 PHE A CA 1
ATOM 1294 C C . PHE A 1 164 ? 18.507 -1.128 -14.770 1.00 93.44 164 PHE A C 1
ATOM 1296 O O . PHE A 1 164 ? 18.969 -1.769 -15.713 1.00 93.44 164 PHE A O 1
ATOM 1303 N N . GLN A 1 165 ? 17.768 -1.704 -13.828 1.00 95.06 165 GLN A N 1
ATOM 1304 C CA . GLN A 1 165 ? 17.405 -3.115 -13.806 1.00 95.06 165 GLN A CA 1
ATOM 1305 C C . GLN A 1 165 ? 16.388 -3.407 -14.909 1.00 95.06 165 GLN A C 1
ATOM 1307 O O . GLN A 1 165 ? 16.575 -4.361 -15.661 1.00 95.06 165 GLN A O 1
ATOM 1312 N N . MET A 1 166 ? 15.387 -2.542 -15.078 1.00 96.62 166 MET A N 1
ATOM 1313 C CA . MET A 1 166 ? 14.411 -2.645 -16.165 1.00 96.62 166 MET A CA 1
ATOM 1314 C C . MET A 1 166 ? 15.076 -2.505 -17.540 1.00 96.62 166 MET A C 1
ATOM 1316 O O . MET A 1 166 ? 14.819 -3.315 -18.423 1.00 96.62 166 MET A O 1
ATOM 1320 N N . LYS A 1 167 ? 16.029 -1.579 -17.714 1.00 95.69 167 LYS A N 1
ATOM 1321 C CA . LYS A 1 167 ? 16.834 -1.471 -18.947 1.00 95.69 167 LYS A CA 1
ATOM 1322 C C . LYS A 1 167 ? 17.568 -2.771 -19.277 1.00 95.69 167 LYS A C 1
ATOM 1324 O O . LYS A 1 167 ? 17.633 -3.157 -20.439 1.00 95.69 167 LYS A O 1
ATOM 1329 N N . ARG A 1 168 ? 18.103 -3.471 -18.271 1.00 95.12 168 ARG A N 1
ATOM 1330 C CA . ARG A 1 168 ? 18.749 -4.779 -18.475 1.00 95.12 168 ARG A CA 1
ATOM 1331 C C . ARG A 1 168 ? 17.757 -5.848 -18.930 1.00 95.12 168 ARG A C 1
ATOM 1333 O O . ARG A 1 168 ? 18.134 -6.661 -19.766 1.00 95.12 168 ARG A O 1
ATOM 1340 N N . LEU A 1 169 ? 16.527 -5.841 -18.411 1.00 97.38 169 LEU A N 1
ATOM 1341 C CA . LEU A 1 169 ? 15.461 -6.733 -18.879 1.00 97.38 169 LEU A CA 1
ATOM 1342 C C . LEU A 1 169 ? 15.105 -6.440 -20.342 1.00 97.38 169 LEU A C 1
ATOM 1344 O O . LEU A 1 169 ? 15.087 -7.363 -21.150 1.00 97.38 169 LEU A O 1
ATOM 1348 N N . LEU A 1 170 ? 14.937 -5.165 -20.706 1.00 97.94 170 LEU A N 1
ATOM 1349 C CA . LEU A 1 170 ? 14.675 -4.766 -22.094 1.00 97.94 170 LEU A CA 1
ATOM 1350 C C . LEU A 1 170 ? 15.783 -5.251 -23.043 1.00 97.94 170 LEU A C 1
ATOM 1352 O O . LEU A 1 170 ? 15.504 -5.901 -24.046 1.00 97.94 170 LEU A O 1
ATOM 1356 N N . THR A 1 171 ? 17.054 -5.021 -22.694 1.00 97.88 171 THR A N 1
ATOM 1357 C CA . THR A 1 171 ? 18.202 -5.531 -23.470 1.00 97.88 171 THR A CA 1
ATOM 1358 C C . THR A 1 171 ? 18.238 -7.062 -23.525 1.00 97.88 171 THR A C 1
ATOM 1360 O O . THR A 1 171 ? 18.737 -7.634 -24.490 1.00 97.88 171 THR A O 1
ATOM 1363 N N . GLY A 1 172 ? 17.714 -7.733 -22.496 1.00 97.31 172 GLY A N 1
ATOM 1364 C CA . GLY A 1 172 ? 17.575 -9.187 -22.429 1.00 97.31 172 GLY A CA 1
ATOM 1365 C C . GLY A 1 172 ? 16.427 -9.761 -23.266 1.00 97.31 172 GLY A C 1
ATOM 1366 O O . GLY A 1 172 ? 16.271 -10.979 -23.283 1.00 97.31 172 GLY A O 1
ATOM 1367 N N . GLY A 1 173 ? 15.643 -8.921 -23.953 1.00 97.19 173 GLY A N 1
ATOM 1368 C CA . GLY A 1 173 ? 14.555 -9.341 -24.840 1.00 97.19 173 GLY A CA 1
ATOM 1369 C C . GLY A 1 173 ? 13.155 -9.285 -24.223 1.00 97.19 173 GLY A C 1
ATOM 1370 O O . GLY A 1 173 ? 12.203 -9.720 -24.862 1.00 97.19 173 GLY A O 1
ATOM 1371 N N . PHE A 1 174 ? 12.994 -8.752 -23.007 1.00 97.31 174 PHE A N 1
ATOM 1372 C CA . PHE A 1 174 ? 11.662 -8.472 -22.468 1.00 97.31 174 PHE A CA 1
ATOM 1373 C C . PHE A 1 174 ? 11.112 -7.200 -23.124 1.00 97.31 174 PHE A C 1
ATOM 1375 O O . PHE A 1 174 ? 11.583 -6.110 -22.830 1.00 97.31 174 PHE A O 1
ATOM 1382 N N . GLU A 1 175 ? 10.134 -7.316 -24.020 1.00 96.56 175 GLU A N 1
ATOM 1383 C CA . GLU A 1 175 ? 9.670 -6.172 -24.826 1.00 96.56 175 GLU A CA 1
ATOM 1384 C C . GLU A 1 175 ? 8.675 -5.257 -24.092 1.00 96.56 175 GLU A C 1
ATOM 1386 O O . GLU A 1 175 ? 8.659 -4.046 -24.316 1.00 96.56 175 GLU A O 1
ATOM 1391 N N . LYS A 1 176 ? 7.853 -5.824 -23.201 1.00 97.88 176 LYS A N 1
ATOM 1392 C CA . LYS A 1 176 ? 6.807 -5.119 -22.451 1.00 97.88 176 LYS A CA 1
ATOM 1393 C C . LYS A 1 176 ? 6.905 -5.455 -20.965 1.00 97.88 176 LYS A C 1
ATOM 1395 O O . LYS A 1 176 ? 6.559 -6.559 -20.550 1.00 97.88 176 LYS A O 1
ATOM 1400 N N . ILE A 1 177 ? 7.378 -4.503 -20.167 1.00 98.00 177 ILE A N 1
ATOM 1401 C CA . ILE A 1 177 ? 7.547 -4.645 -18.713 1.00 98.00 177 ILE A CA 1
ATOM 1402 C C . ILE A 1 177 ? 6.944 -3.453 -17.977 1.00 98.00 177 ILE A C 1
ATOM 1404 O O . ILE A 1 177 ? 6.957 -2.338 -18.509 1.00 98.00 177 ILE A O 1
ATOM 1408 N N . TYR A 1 178 ? 6.440 -3.688 -16.768 1.00 97.12 178 TYR A N 1
ATOM 1409 C CA . TYR A 1 178 ? 5.973 -2.642 -15.859 1.00 97.12 178 TYR A CA 1
ATOM 1410 C C . TYR A 1 178 ? 6.411 -2.891 -14.414 1.00 97.12 178 TYR A C 1
ATOM 1412 O O . TYR A 1 178 ? 6.843 -4.031 -14.097 1.00 97.12 178 TYR A O 1
#

Sequence (178 aa):
MSSSSHFSSNSLLSGSYQGRVLEVICGDEKSNESTSEINNKIIVLIKDQLHTLSLQENVGIFQGALISFEVTENGRVEKVKTEQSPVNFDAEGDVLRWRCPAKYPSRMELLRTRQQIIRGIREWFEQQDFIETETPVLVPAPSPESQLFPIKTNSGFLVTSPEFQMKRLLTGGFEKIY

Foldseek 3Di:
DDQPQPQPQDQDAFDKFKWAWADKAWDDDDDDDDDPQRFIWTWTQTQAHTYIATDSDPDVDDHGWIWMWGADNVSHTDDIDTDDDPDRRDLCDDPPQQRHYRDVVGSVVVVVVVVVVVVVVVVVLVVVVADEDDADQFDQDEDPDPPDDFDDDPRGTGYPDRVVVVVVVVVVPRVHYD

Secondary structure (DSSP, 8-state):
----------PPPSEEEEEEEEEEEPPP----SS-----EEEEEEETTEEEEEEESS-----TT-EEEEEE-TTS-EEEEEEEP-SS---TTSSTTGGG-SS-SS-HHHHHHHHHHHHHHHHHHHHHTTPBP----SEESS----TT--PPB-SSSEE-S-SHHHHHHHHHTT--SB-

pLDDT: mean 78.84, std 18.47, range [29.12, 98.62]